Protein AF-A0A3C1H3F1-F1 (afdb_monomer_lite)

Structure (mmCIF, N/CA/C/O backbone):
data_AF-A0A3C1H3F1-F1
#
_entry.id   AF-A0A3C1H3F1-F1
#
loop_
_atom_site.group_PDB
_atom_site.id
_atom_site.type_symbol
_atom_site.label_atom_id
_atom_site.label_alt_id
_atom_site.label_comp_id
_atom_site.label_asym_id
_atom_site.label_entity_id
_atom_site.label_seq_id
_atom_site.pdbx_PDB_ins_code
_atom_site.Cartn_x
_atom_site.Cartn_y
_atom_site.Cartn_z
_atom_site.occupancy
_atom_site.B_iso_or_equiv
_atom_site.auth_seq_id
_atom_site.auth_comp_id
_atom_site.auth_asym_id
_atom_site.auth_atom_id
_atom_site.pdbx_PDB_model_num
ATOM 1 N N . MET A 1 1 ? -13.226 -27.082 -1.163 1.00 53.06 1 MET A N 1
ATOM 2 C CA . MET A 1 1 ? -12.358 -26.572 -2.243 1.00 53.06 1 MET A CA 1
ATOM 3 C C . MET A 1 1 ? -11.072 -27.331 -2.110 1.00 53.06 1 MET A C 1
ATOM 5 O O . MET A 1 1 ? -10.528 -27.361 -1.008 1.00 53.06 1 MET A O 1
ATOM 9 N N . THR A 1 2 ? -10.672 -28.019 -3.167 1.00 58.81 2 THR A N 1
ATOM 10 C CA . THR A 1 2 ? -9.427 -28.792 -3.154 1.00 58.81 2 THR A CA 1
ATOM 11 C C . THR A 1 2 ? -8.225 -27.839 -3.144 1.00 58.81 2 THR A C 1
ATOM 13 O O . THR A 1 2 ? -8.323 -26.706 -3.611 1.00 58.81 2 THR A O 1
ATOM 16 N N . LEU A 1 3 ? -7.087 -28.269 -2.586 1.00 57.34 3 LEU A N 1
ATOM 17 C CA . LEU A 1 3 ? -5.851 -27.466 -2.538 1.00 57.34 3 LEU A CA 1
ATOM 18 C C . LEU A 1 3 ? -5.422 -26.968 -3.932 1.00 57.34 3 LEU A C 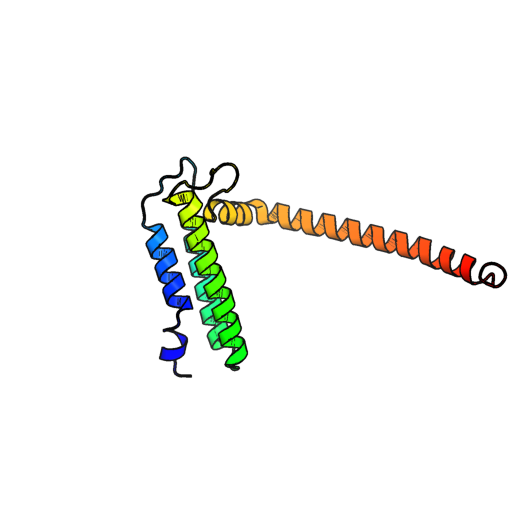1
ATOM 20 O O . LEU A 1 3 ? -4.941 -25.848 -4.061 1.00 57.34 3 LEU A O 1
ATOM 24 N N . LYS A 1 4 ? -5.686 -27.758 -4.982 1.00 55.06 4 LYS A N 1
ATOM 25 C CA . LYS A 1 4 ? -5.433 -27.386 -6.382 1.00 55.06 4 LYS A CA 1
ATOM 26 C C . LYS A 1 4 ? -6.309 -26.225 -6.866 1.00 55.06 4 LYS A C 1
ATOM 28 O O . LYS A 1 4 ? -5.785 -25.308 -7.478 1.00 55.06 4 LYS A O 1
ATOM 33 N N . GLU A 1 5 ? -7.602 -26.206 -6.540 1.00 58.41 5 GLU A N 1
ATOM 34 C CA . GLU A 1 5 ? -8.521 -25.101 -6.895 1.00 58.41 5 GLU A CA 1
ATOM 35 C C . GLU A 1 5 ? -8.266 -23.813 -6.101 1.00 58.41 5 GLU A C 1
ATOM 37 O O . GLU A 1 5 ? -8.794 -22.751 -6.443 1.00 58.41 5 GLU A O 1
ATOM 42 N N . ARG A 1 6 ? -7.515 -23.913 -4.999 1.00 56.53 6 ARG A N 1
ATOM 43 C CA . ARG A 1 6 ? -7.057 -22.757 -4.223 1.00 56.53 6 ARG A CA 1
ATOM 44 C C . ARG A 1 6 ? -5.791 -22.145 -4.820 1.00 56.53 6 ARG A C 1
ATOM 46 O O . ARG A 1 6 ? -5.722 -20.930 -4.875 1.00 56.53 6 ARG A O 1
ATOM 53 N N . LEU A 1 7 ? -4.852 -22.970 -5.296 1.00 56.00 7 LEU A N 1
ATOM 54 C CA . LEU A 1 7 ? -3.564 -22.522 -5.846 1.00 56.00 7 LEU A CA 1
ATOM 55 C C . LEU A 1 7 ? -3.602 -22.163 -7.342 1.00 56.00 7 LEU A C 1
ATOM 57 O O . LEU A 1 7 ? -2.844 -21.314 -7.792 1.00 56.00 7 LEU A O 1
ATOM 61 N N . LEU A 1 8 ? -4.454 -22.812 -8.140 1.00 59.06 8 LEU A N 1
ATOM 62 C CA . LEU A 1 8 ? -4.539 -22.598 -9.592 1.00 59.06 8 LEU A CA 1
ATOM 63 C C . LEU A 1 8 ? -5.660 -21.613 -9.934 1.00 59.06 8 LEU A C 1
ATOM 65 O O . LEU A 1 8 ? -6.599 -21.936 -10.661 1.00 59.06 8 LEU A O 1
ATOM 69 N N . ARG A 1 9 ? -5.585 -20.409 -9.364 1.00 69.44 9 ARG A N 1
ATOM 70 C CA . ARG A 1 9 ? -6.523 -19.314 -9.645 1.00 69.44 9 ARG A CA 1
ATOM 71 C C . ARG A 1 9 ? -5.856 -18.205 -10.442 1.00 69.44 9 ARG A C 1
ATOM 73 O O . ARG A 1 9 ? -4.644 -18.018 -10.376 1.00 69.44 9 ARG A O 1
ATOM 80 N N . VAL A 1 10 ? -6.683 -17.458 -11.175 1.00 75.56 10 VAL A N 1
ATOM 81 C CA . VAL A 1 10 ? -6.271 -16.362 -12.068 1.00 75.56 10 VAL A CA 1
ATOM 82 C C . VAL A 1 10 ? -5.347 -15.367 -11.357 1.00 75.56 10 VAL A C 1
ATOM 84 O O . VAL A 1 10 ? -4.374 -14.921 -11.949 1.00 75.56 10 VAL A O 1
ATOM 87 N N . THR A 1 11 ? -5.566 -15.098 -10.069 1.00 77.69 11 THR A N 1
ATOM 88 C CA . THR A 1 11 ? -4.715 -14.231 -9.237 1.00 77.69 11 THR A CA 1
ATOM 89 C C . THR A 1 11 ? -3.246 -14.663 -9.204 1.00 77.69 11 THR A C 1
ATOM 91 O O . THR A 1 11 ? -2.363 -13.834 -9.402 1.00 77.69 11 THR A O 1
ATOM 94 N N . HIS A 1 12 ? -2.969 -15.958 -9.038 1.00 81.31 12 HIS A N 1
ATOM 95 C CA . HIS A 1 12 ? -1.600 -16.483 -9.000 1.00 81.31 12 HIS A CA 1
ATOM 96 C C . HIS A 1 12 ? -0.949 -16.461 -10.391 1.00 81.31 12 HIS A C 1
ATOM 98 O O . HIS A 1 12 ? 0.252 -16.237 -10.524 1.00 81.31 12 HIS A O 1
ATOM 104 N N . LEU A 1 13 ? -1.746 -16.620 -11.456 1.00 81.38 13 LEU A N 1
ATOM 105 C CA . LEU A 1 13 ? -1.267 -16.422 -12.828 1.00 81.38 13 LEU A CA 1
ATOM 106 C C . LEU A 1 13 ? -0.892 -14.957 -13.079 1.00 81.38 13 LEU A C 1
ATOM 108 O O . LEU A 1 13 ? 0.137 -14.690 -13.692 1.00 81.38 13 LEU A O 1
ATOM 112 N N . LEU A 1 14 ? -1.683 -14.009 -12.570 1.00 80.56 14 LEU A N 1
ATOM 113 C CA . LEU A 1 14 ? -1.397 -12.575 -12.662 1.00 80.56 14 LEU A CA 1
ATOM 114 C C . LEU A 1 14 ? -0.125 -12.190 -11.897 1.00 80.56 14 LEU A C 1
ATOM 116 O O . LEU A 1 14 ? 0.649 -11.374 -12.394 1.00 80.56 14 LEU A O 1
ATOM 120 N N . PHE A 1 15 ? 0.136 -12.815 -10.747 1.00 83.94 15 PHE A N 1
ATOM 121 C CA . PHE A 1 15 ? 1.411 -12.679 -10.040 1.00 83.94 15 PHE A CA 1
ATOM 122 C C . PHE A 1 15 ? 2.594 -13.131 -10.909 1.00 83.94 15 PHE A C 1
ATOM 124 O O . PHE A 1 15 ? 3.566 -12.392 -11.073 1.00 83.94 15 PHE A O 1
ATOM 131 N N . VAL A 1 16 ? 2.496 -14.312 -11.530 1.00 83.75 16 VAL A N 1
ATOM 132 C CA . VAL A 1 16 ? 3.542 -14.820 -12.432 1.00 83.75 16 VAL A CA 1
ATOM 133 C C . VAL A 1 16 ? 3.729 -13.894 -13.637 1.00 83.75 16 VAL A C 1
ATOM 135 O O . VAL A 1 16 ? 4.864 -13.586 -13.992 1.00 83.75 16 VAL A O 1
ATOM 138 N N . ILE A 1 17 ? 2.643 -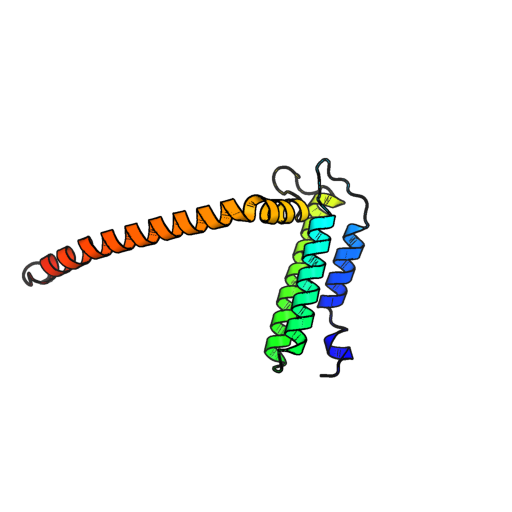13.397 -14.236 1.00 83.81 17 ILE A N 1
ATOM 139 C CA . ILE A 1 17 ? 2.700 -12.430 -15.344 1.00 83.81 17 ILE A CA 1
ATOM 140 C C . ILE A 1 17 ? 3.431 -11.156 -14.913 1.00 83.81 17 ILE A C 1
ATOM 142 O O . ILE A 1 17 ? 4.297 -10.680 -15.646 1.00 83.81 17 ILE A O 1
ATOM 146 N N . LEU A 1 18 ? 3.140 -10.630 -13.722 1.00 82.56 18 LEU A N 1
ATOM 147 C CA . LEU A 1 18 ? 3.826 -9.456 -13.188 1.00 82.56 18 LEU A CA 1
ATOM 148 C C . LEU A 1 18 ? 5.333 -9.706 -13.046 1.00 82.56 18 LEU A C 1
ATOM 150 O O . LEU A 1 18 ? 6.124 -8.850 -13.443 1.00 82.56 18 LEU A O 1
ATOM 154 N N . LEU A 1 19 ? 5.742 -10.874 -12.537 1.00 84.56 19 LEU A N 1
ATOM 155 C CA . LEU A 1 19 ? 7.160 -11.241 -12.442 1.00 84.56 19 LEU A CA 1
ATOM 156 C C . LEU A 1 19 ? 7.821 -11.364 -13.819 1.00 84.56 19 LEU A C 1
ATOM 158 O O . LEU A 1 19 ? 8.927 -10.862 -14.010 1.00 84.56 19 LEU A O 1
ATOM 162 N N . LEU A 1 20 ? 7.140 -11.979 -14.789 1.00 83.56 20 LEU A N 1
ATOM 163 C CA . LEU A 1 20 ? 7.641 -12.096 -16.161 1.00 83.56 20 LEU A CA 1
ATOM 164 C C . LEU A 1 20 ? 7.816 -10.724 -16.818 1.00 83.56 20 LEU A C 1
ATOM 166 O O . LEU A 1 20 ? 8.810 -10.494 -17.502 1.00 83.56 20 LEU A O 1
ATOM 170 N N . VAL A 1 21 ? 6.900 -9.788 -16.567 1.00 80.81 21 VAL A N 1
ATOM 171 C CA . VAL A 1 21 ? 7.020 -8.407 -17.048 1.00 80.81 21 VAL A CA 1
ATOM 172 C C . VAL A 1 21 ? 8.258 -7.721 -16.474 1.00 80.81 21 VAL A C 1
ATOM 174 O O . VAL A 1 21 ? 8.893 -6.946 -17.188 1.00 80.81 21 VAL A O 1
ATOM 177 N N . GLN A 1 22 ? 8.668 -8.028 -15.239 1.00 78.81 22 GLN A N 1
ATOM 178 C CA . GLN A 1 22 ? 9.891 -7.452 -14.672 1.00 78.81 22 GLN A CA 1
ATOM 179 C C . GLN A 1 22 ? 11.173 -7.909 -15.383 1.00 78.81 22 GLN A C 1
ATOM 181 O O . GLN A 1 22 ? 12.153 -7.169 -15.344 1.00 78.81 22 GLN A O 1
ATOM 186 N N . LEU A 1 23 ? 11.159 -9.050 -16.085 1.00 77.44 23 LEU A N 1
ATOM 187 C CA . LEU A 1 23 ? 12.302 -9.537 -16.873 1.00 77.44 23 LEU A CA 1
ATOM 188 C C . LEU A 1 23 ? 12.520 -8.759 -18.180 1.00 77.44 23 LEU A C 1
ATOM 190 O O . LEU A 1 23 ? 13.582 -8.878 -18.791 1.00 77.44 23 LEU A O 1
ATOM 194 N N . LEU A 1 24 ? 11.532 -7.979 -18.631 1.00 77.31 24 LEU A N 1
ATOM 195 C CA . LEU A 1 24 ? 11.690 -7.123 -19.805 1.00 77.31 24 LEU A CA 1
ATOM 196 C C . LEU A 1 24 ? 12.735 -6.031 -19.524 1.00 77.31 24 LEU A C 1
ATOM 198 O O . LEU A 1 24 ? 12.733 -5.478 -18.423 1.00 77.31 24 LEU A O 1
ATOM 202 N N . PRO A 1 25 ? 13.589 -5.671 -20.497 1.00 71.56 25 PRO A N 1
ATOM 203 C CA . PRO A 1 25 ? 14.570 -4.612 -20.306 1.00 71.56 25 PRO A CA 1
ATOM 204 C C . PRO A 1 25 ? 13.870 -3.280 -20.023 1.00 71.56 25 PRO A C 1
ATOM 206 O O . PRO A 1 25 ? 12.903 -2.915 -20.697 1.00 71.56 25 PRO A O 1
ATOM 209 N N . ASP A 1 26 ? 14.364 -2.564 -19.016 1.00 75.69 26 ASP A N 1
ATOM 210 C CA . ASP A 1 26 ? 13.861 -1.243 -18.658 1.00 75.69 26 ASP A CA 1
ATOM 211 C C . ASP A 1 26 ? 14.273 -0.224 -19.723 1.00 75.69 26 ASP A C 1
ATOM 213 O O . ASP A 1 26 ? 15.429 -0.175 -20.148 1.00 75.69 26 ASP A O 1
ATOM 217 N N . ARG A 1 27 ? 13.312 0.589 -20.171 1.00 68.69 27 ARG A N 1
ATOM 218 C CA . ARG A 1 27 ? 13.564 1.713 -21.092 1.00 68.69 27 ARG A CA 1
ATOM 219 C C . ARG A 1 27 ? 13.487 3.073 -20.399 1.00 68.69 27 ARG A C 1
ATOM 221 O O . ARG A 1 27 ? 13.685 4.096 -21.050 1.00 68.69 27 ARG A O 1
ATOM 228 N N . SER A 1 28 ? 13.186 3.076 -19.103 1.00 66.69 28 SER A N 1
ATOM 229 C CA . SER A 1 28 ? 13.161 4.271 -18.264 1.00 66.69 28 SER A CA 1
ATOM 230 C C . SER A 1 28 ? 14.571 4.820 -18.042 1.00 66.69 28 SER A C 1
ATOM 232 O O . SER A 1 28 ? 15.533 4.073 -17.881 1.00 66.69 28 SER A O 1
ATOM 234 N N . ALA A 1 29 ? 14.682 6.148 -18.014 1.00 61.22 29 ALA A N 1
ATOM 235 C CA . ALA A 1 29 ? 15.941 6.856 -17.782 1.00 61.22 29 ALA A CA 1
ATOM 236 C C . ALA A 1 29 ? 16.296 7.000 -16.286 1.00 61.22 29 ALA A C 1
ATOM 238 O O . ALA A 1 29 ? 17.336 7.575 -15.963 1.00 61.22 29 ALA A O 1
ATOM 239 N N . LYS A 1 30 ? 15.431 6.547 -15.367 1.00 68.94 30 LYS A N 1
ATOM 240 C CA . LYS A 1 30 ? 15.602 6.690 -13.912 1.00 68.94 30 LYS A CA 1
ATOM 241 C C . LYS A 1 30 ? 15.541 5.342 -13.203 1.00 68.94 30 LYS A C 1
ATOM 243 O O . LYS A 1 30 ? 15.018 4.374 -13.740 1.00 68.94 30 LYS A O 1
ATOM 248 N N . ASP A 1 31 ? 16.018 5.314 -11.960 1.00 73.62 31 ASP A N 1
ATOM 249 C CA . ASP A 1 31 ? 15.979 4.117 -11.122 1.00 73.62 31 ASP A CA 1
ATOM 250 C C . ASP A 1 31 ? 14.538 3.618 -10.927 1.00 73.62 31 ASP A C 1
ATOM 252 O O . ASP A 1 31 ? 13.698 4.266 -10.293 1.00 73.62 31 ASP A O 1
ATOM 256 N N . VAL A 1 32 ? 14.257 2.447 -11.501 1.00 70.00 32 VAL A N 1
ATOM 257 C CA . VAL A 1 32 ? 12.942 1.785 -11.482 1.00 70.00 32 VAL A CA 1
ATOM 258 C C . VAL A 1 32 ? 12.714 1.018 -10.170 1.00 70.00 32 VAL A C 1
ATOM 260 O O . VAL A 1 32 ? 11.571 0.791 -9.770 1.00 70.00 32 VAL A O 1
ATOM 263 N N . TYR A 1 33 ? 13.797 0.654 -9.470 1.00 78.62 33 TYR A N 1
ATOM 264 C CA . TYR A 1 33 ? 13.790 -0.158 -8.246 1.00 78.62 33 TYR A CA 1
ATOM 265 C C . TYR A 1 33 ? 12.967 -1.449 -8.389 1.00 78.62 33 TYR A C 1
ATOM 267 O O . TYR A 1 33 ? 12.123 -1.781 -7.554 1.00 78.62 33 TYR A O 1
ATOM 275 N N . THR A 1 34 ? 13.246 -2.217 -9.442 1.00 78.44 34 THR A N 1
ATOM 276 C CA . THR A 1 34 ? 12.569 -3.484 -9.768 1.00 78.44 34 THR A CA 1
ATOM 277 C C . THR A 1 34 ? 12.567 -4.482 -8.602 1.00 78.44 34 THR A C 1
ATOM 279 O O . THR A 1 34 ? 11.574 -5.170 -8.368 1.00 78.44 34 THR A O 1
ATOM 282 N N . GLY A 1 35 ? 13.629 -4.501 -7.787 1.00 79.06 35 GLY A N 1
ATOM 283 C CA . GLY A 1 35 ? 13.701 -5.334 -6.582 1.00 79.06 35 GLY A CA 1
ATOM 284 C C . GLY A 1 35 ? 12.636 -5.002 -5.528 1.00 79.06 35 GLY A C 1
ATOM 285 O O . GLY A 1 35 ? 12.102 -5.915 -4.902 1.00 79.06 35 GLY A O 1
ATOM 286 N N . ALA A 1 36 ? 12.264 -3.727 -5.371 1.00 83.19 36 ALA A N 1
ATOM 287 C CA . ALA A 1 36 ? 11.211 -3.319 -4.440 1.00 83.19 36 ALA A CA 1
ATOM 288 C C . ALA A 1 36 ? 9.823 -3.792 -4.906 1.00 83.19 36 ALA A C 1
ATOM 290 O O . ALA A 1 36 ? 9.021 -4.232 -4.082 1.00 83.19 36 ALA A O 1
ATOM 291 N N . LEU A 1 37 ? 9.559 -3.783 -6.223 1.00 84.19 37 LEU A N 1
ATOM 292 C CA . LEU A 1 37 ? 8.326 -4.351 -6.793 1.00 84.19 37 LEU A CA 1
ATOM 293 C C . LEU A 1 37 ? 8.228 -5.844 -6.560 1.00 84.19 37 LEU A C 1
ATOM 295 O O . LEU A 1 37 ? 7.177 -6.329 -6.151 1.00 84.19 37 LEU A O 1
ATOM 299 N N . ILE A 1 38 ? 9.318 -6.564 -6.822 1.00 85.00 38 ILE A N 1
ATOM 300 C CA . ILE A 1 38 ? 9.355 -8.014 -6.649 1.00 85.00 38 ILE A CA 1
ATOM 301 C C . ILE A 1 38 ? 9.166 -8.357 -5.170 1.00 85.00 38 ILE A C 1
ATOM 303 O O . ILE A 1 38 ? 8.322 -9.189 -4.852 1.00 85.00 38 ILE A O 1
ATOM 307 N N . ALA A 1 39 ? 9.877 -7.683 -4.261 1.00 85.81 39 ALA A N 1
ATOM 308 C CA . ALA A 1 39 ? 9.734 -7.902 -2.822 1.00 85.81 39 ALA A CA 1
ATOM 309 C C . ALA A 1 39 ? 8.297 -7.647 -2.340 1.00 85.81 39 ALA A C 1
ATOM 311 O O . ALA A 1 39 ? 7.747 -8.450 -1.586 1.00 85.81 39 ALA A O 1
ATOM 312 N N . PHE A 1 40 ? 7.664 -6.571 -2.814 1.00 86.69 40 PHE A N 1
ATOM 313 C CA . PHE A 1 40 ? 6.270 -6.276 -2.497 1.00 86.69 40 PHE A CA 1
ATOM 314 C C . PHE A 1 40 ? 5.308 -7.320 -3.070 1.00 86.69 40 PHE A C 1
ATOM 316 O O . PHE A 1 40 ? 4.441 -7.803 -2.347 1.00 86.69 40 PHE A O 1
ATOM 323 N N . ALA A 1 41 ? 5.468 -7.702 -4.339 1.00 86.06 41 ALA A N 1
ATOM 324 C CA . ALA A 1 41 ? 4.611 -8.690 -4.985 1.00 86.06 41 ALA A CA 1
ATOM 325 C C . ALA A 1 41 ? 4.723 -10.062 -4.300 1.00 86.06 41 ALA A C 1
ATOM 327 O O . ALA A 1 41 ? 3.704 -10.687 -4.019 1.00 86.06 41 ALA A O 1
ATOM 328 N N . VAL A 1 42 ? 5.944 -10.498 -3.970 1.00 87.94 42 VAL A N 1
ATOM 329 C CA . VAL A 1 42 ? 6.205 -11.742 -3.226 1.00 87.94 42 VAL A CA 1
ATOM 330 C C . VAL A 1 42 ? 5.620 -11.667 -1.815 1.00 87.94 42 VAL A C 1
ATOM 332 O O . VAL A 1 42 ? 5.003 -12.626 -1.357 1.00 87.94 42 VAL A O 1
ATOM 335 N N . GLY A 1 43 ? 5.775 -10.533 -1.127 1.00 87.50 43 GLY A N 1
ATOM 336 C CA . GLY A 1 43 ? 5.192 -10.322 0.198 1.00 87.50 43 GLY A CA 1
ATOM 337 C C . GLY A 1 43 ? 3.664 -10.372 0.175 1.00 87.50 43 GLY A C 1
ATOM 338 O O . GLY A 1 43 ? 3.058 -11.050 1.006 1.00 87.50 43 GLY A O 1
ATOM 339 N N . LEU A 1 44 ? 3.041 -9.711 -0.804 1.00 87.81 44 LEU A N 1
ATOM 340 C CA . LEU A 1 44 ? 1.592 -9.722 -0.993 1.00 87.81 44 LEU A CA 1
ATOM 341 C C . LEU A 1 44 ? 1.092 -11.142 -1.273 1.00 87.81 44 LEU A C 1
ATOM 343 O O . LEU A 1 44 ? 0.170 -11.603 -0.604 1.00 87.81 4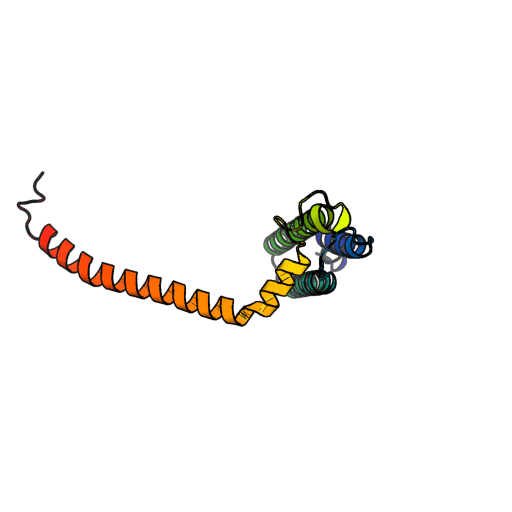4 LEU A O 1
ATOM 347 N N . GLU A 1 45 ? 1.748 -11.860 -2.184 1.00 86.38 45 GLU A N 1
ATOM 348 C CA . GLU A 1 45 ? 1.439 -13.254 -2.504 1.00 86.38 45 GLU A CA 1
ATOM 349 C C . GLU A 1 45 ? 1.547 -14.157 -1.261 1.00 86.38 45 GLU A C 1
ATOM 351 O O . GLU A 1 45 ? 0.608 -14.886 -0.936 1.00 86.38 45 GLU A O 1
ATOM 356 N N . ALA A 1 46 ? 2.634 -14.052 -0.491 1.00 87.19 46 ALA A N 1
ATOM 357 C CA . ALA A 1 46 ? 2.818 -14.825 0.737 1.00 87.19 46 ALA A CA 1
ATOM 358 C C . ALA A 1 46 ? 1.708 -14.558 1.769 1.00 87.19 46 ALA A C 1
ATOM 360 O O . ALA A 1 46 ? 1.172 -15.498 2.366 1.00 87.19 46 ALA A O 1
ATOM 361 N N . VAL A 1 47 ? 1.313 -13.291 1.944 1.00 87.25 47 VAL A N 1
ATOM 362 C CA . VAL A 1 47 ? 0.199 -12.906 2.824 1.00 87.25 47 VAL A CA 1
ATOM 363 C C . VAL A 1 47 ? -1.124 -13.470 2.309 1.00 87.25 47 VAL A C 1
ATOM 365 O O . VAL A 1 47 ? -1.900 -14.003 3.104 1.00 87.25 47 VAL A O 1
ATOM 368 N N . THR A 1 48 ? -1.390 -13.417 1.000 1.00 86.12 48 THR A N 1
ATOM 369 C CA . THR A 1 48 ? -2.624 -13.996 0.446 1.00 86.12 48 THR A CA 1
ATOM 370 C C . THR A 1 48 ? -2.710 -15.499 0.638 1.00 86.12 48 THR A C 1
ATOM 372 O O . THR A 1 48 ? -3.770 -15.999 1.014 1.00 86.12 48 THR A O 1
ATOM 375 N N . LEU A 1 49 ? -1.601 -16.218 0.453 1.00 84.81 49 LEU A N 1
ATOM 376 C CA . LEU A 1 49 ? -1.540 -17.654 0.689 1.00 84.81 49 LEU A CA 1
ATOM 377 C C . LEU A 1 49 ? -1.789 -17.956 2.169 1.00 84.81 49 LEU A C 1
ATOM 379 O O . LEU A 1 49 ? -2.661 -18.767 2.480 1.00 84.81 49 LEU A O 1
ATOM 383 N N . ALA A 1 50 ? -1.115 -17.252 3.083 1.00 86.44 50 ALA A N 1
ATOM 384 C CA . ALA A 1 50 ? -1.322 -17.406 4.524 1.00 86.44 50 ALA A CA 1
ATOM 385 C C . ALA A 1 50 ? -2.784 -17.145 4.934 1.00 86.44 50 ALA A C 1
ATOM 387 O O . ALA A 1 50 ? -3.404 -17.967 5.616 1.00 86.44 50 ALA A O 1
ATOM 388 N N . LEU A 1 51 ? -3.379 -16.045 4.464 1.00 85.00 51 LEU A N 1
ATOM 389 C CA . LEU A 1 51 ? -4.784 -15.718 4.721 1.00 85.00 51 LEU A CA 1
ATOM 390 C C . LEU A 1 51 ? -5.738 -16.728 4.069 1.00 85.00 51 LEU A C 1
ATOM 392 O O . LEU A 1 51 ? -6.761 -17.071 4.664 1.00 85.00 51 LEU A O 1
ATOM 396 N N . SER A 1 52 ? -5.392 -17.286 2.906 1.00 80.88 52 SER A N 1
ATOM 397 C CA . SER A 1 52 ? -6.177 -18.341 2.260 1.00 80.88 52 SER A CA 1
ATOM 398 C C . SER A 1 52 ? -6.247 -19.629 3.089 1.00 80.88 52 SER A C 1
ATOM 400 O O . SER A 1 52 ? -7.205 -20.397 2.926 1.00 80.88 52 SER A O 1
ATOM 402 N N . PHE A 1 53 ? -5.268 -19.894 3.959 1.00 79.12 53 PHE A N 1
ATOM 403 C CA . PHE A 1 53 ? -5.327 -21.014 4.904 1.00 79.12 53 PHE A CA 1
ATOM 404 C C . PHE A 1 53 ? -6.223 -20.714 6.112 1.00 79.12 53 PHE A C 1
ATOM 406 O O . PHE A 1 53 ? -6.898 -21.619 6.606 1.00 79.12 53 PHE A O 1
ATOM 413 N N . LEU A 1 54 ? -6.285 -19.454 6.551 1.00 82.38 54 LEU A N 1
ATOM 414 C CA . LEU A 1 54 ? -7.098 -19.024 7.694 1.00 82.38 54 LEU A CA 1
ATOM 415 C C . LEU A 1 54 ? -8.583 -18.853 7.333 1.00 82.38 54 LEU A C 1
ATOM 417 O O . LEU A 1 54 ? -9.469 -19.135 8.146 1.00 82.38 54 LEU A O 1
ATOM 421 N N . ILE A 1 55 ? -8.881 -18.434 6.101 1.00 81.00 55 ILE A N 1
ATOM 422 C CA . ILE A 1 55 ? -10.249 -18.182 5.647 1.00 81.00 55 ILE A CA 1
ATOM 423 C C . ILE A 1 55 ? -10.944 -19.501 5.273 1.00 81.00 55 ILE A C 1
ATOM 425 O O . ILE A 1 55 ? -10.651 -20.158 4.270 1.00 81.00 55 ILE A O 1
ATOM 429 N N . LYS A 1 56 ? -11.944 -19.876 6.078 1.00 76.00 56 LYS A N 1
ATOM 430 C CA . LYS A 1 56 ? -12.792 -21.057 5.831 1.00 76.00 56 LYS A CA 1
ATOM 431 C C . LYS A 1 56 ? -13.986 -20.760 4.911 1.00 76.00 56 LYS A C 1
ATOM 433 O O . LYS A 1 56 ? -14.490 -21.670 4.253 1.00 76.00 56 LYS A O 1
ATOM 438 N N . LYS A 1 57 ? -14.429 -19.497 4.837 1.00 82.62 57 LYS A N 1
ATOM 439 C CA . LYS A 1 57 ? -15.569 -19.057 4.011 1.00 82.62 57 LYS A CA 1
ATOM 440 C C . LYS A 1 57 ? -15.143 -18.829 2.556 1.00 82.62 57 LYS A C 1
ATOM 442 O O . LYS A 1 57 ? -14.254 -18.029 2.287 1.00 82.62 57 LYS A O 1
ATOM 447 N N . LYS A 1 58 ? -15.814 -19.493 1.610 1.00 76.88 58 LYS A N 1
ATOM 448 C CA . LYS A 1 58 ? -15.488 -19.417 0.171 1.00 76.88 58 LYS A CA 1
ATOM 449 C C . LYS A 1 58 ? -15.666 -18.015 -0.428 1.00 76.88 58 LYS A C 1
ATOM 451 O O . LYS A 1 58 ? -14.868 -17.615 -1.268 1.00 76.88 58 LYS A O 1
ATOM 456 N N . GLU A 1 59 ? -16.693 -17.289 0.004 1.00 82.38 59 GLU A N 1
ATOM 457 C CA . GLU A 1 59 ? -17.001 -15.937 -0.478 1.00 82.38 59 GLU A CA 1
ATOM 458 C C . GLU A 1 59 ? -15.898 -14.943 -0.094 1.00 82.38 59 GLU A C 1
ATOM 460 O O . GLU A 1 59 ? -15.306 -14.309 -0.959 1.00 82.38 59 GLU A O 1
ATOM 465 N N . SER A 1 60 ? -15.519 -14.915 1.188 1.00 82.56 60 SER A N 1
ATOM 466 C C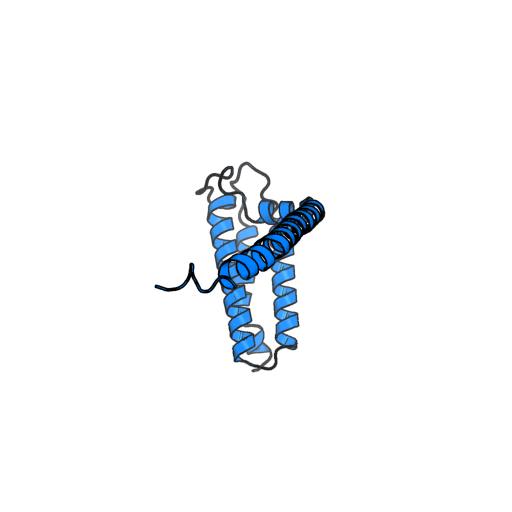A . SER A 1 60 ? -14.422 -14.077 1.690 1.00 82.56 60 SER A CA 1
ATOM 467 C C . SER A 1 60 ? -13.079 -14.396 1.027 1.00 82.56 60 SER A C 1
ATOM 469 O O . SER A 1 60 ? -12.308 -13.481 0.752 1.00 82.56 60 SER A O 1
ATOM 471 N N . LEU A 1 61 ? -12.813 -15.673 0.730 1.00 81.94 61 LEU A N 1
ATOM 472 C CA . LEU A 1 61 ? -11.610 -16.069 -0.000 1.00 81.94 61 LEU A CA 1
ATOM 473 C C . LEU A 1 61 ? -11.620 -15.540 -1.439 1.00 81.94 61 LEU A C 1
ATOM 475 O O . LEU A 1 61 ? -10.593 -15.090 -1.934 1.00 81.94 61 LEU A O 1
ATOM 479 N N . THR A 1 62 ? -12.771 -15.603 -2.108 1.00 83.00 62 THR A N 1
ATOM 480 C CA . THR A 1 62 ? -12.901 -15.138 -3.495 1.00 83.00 62 THR A CA 1
ATOM 481 C C . THR A 1 62 ? -12.717 -13.625 -3.568 1.00 83.00 62 THR A C 1
ATOM 483 O O . THR A 1 62 ? -11.897 -13.170 -4.351 1.00 83.00 62 THR A O 1
ATOM 486 N N . LEU A 1 63 ? -13.340 -12.869 -2.658 1.00 85.50 63 LEU A N 1
ATOM 487 C CA . LEU A 1 63 ? -13.159 -11.417 -2.568 1.00 85.50 63 LEU A CA 1
ATOM 488 C C . LEU A 1 63 ? -11.697 -11.008 -2.344 1.00 85.50 63 LEU A C 1
ATOM 490 O O . LEU A 1 63 ? -11.207 -10.102 -3.012 1.00 85.50 63 LEU A O 1
ATOM 494 N N . LEU A 1 64 ? -10.983 -11.679 -1.431 1.00 85.06 64 LEU A N 1
ATOM 495 C CA . LEU A 1 64 ? -9.562 -11.403 -1.191 1.00 85.06 64 LEU A CA 1
ATOM 496 C C . LEU A 1 64 ? -8.741 -11.606 -2.470 1.00 85.06 64 LEU A C 1
ATOM 498 O O . LEU A 1 64 ? -7.932 -10.752 -2.831 1.00 85.06 64 LEU A O 1
ATOM 502 N N . LEU A 1 65 ? -8.964 -12.726 -3.159 1.00 84.00 65 LEU A N 1
ATOM 503 C CA . LEU A 1 65 ? -8.241 -13.071 -4.380 1.00 84.00 65 LEU A CA 1
ATOM 504 C C . LEU A 1 65 ? -8.578 -12.139 -5.549 1.00 84.00 65 LEU A C 1
ATOM 506 O O . LEU A 1 65 ? -7.677 -11.826 -6.326 1.00 84.00 65 LEU A O 1
ATOM 510 N N . ASP A 1 66 ? -9.823 -11.675 -5.657 1.00 86.00 66 ASP A N 1
ATOM 511 C CA . ASP A 1 66 ? -10.247 -10.720 -6.686 1.00 86.00 66 ASP A CA 1
ATOM 512 C C . ASP A 1 66 ? -9.594 -9.351 -6.462 1.00 86.00 66 ASP A C 1
ATOM 514 O O . ASP A 1 66 ? -9.044 -8.765 -7.396 1.00 86.00 66 ASP A O 1
ATOM 518 N N . ILE A 1 67 ? -9.567 -8.873 -5.211 1.00 88.12 67 ILE A N 1
ATOM 519 C CA . ILE A 1 67 ? -8.888 -7.622 -4.840 1.00 88.12 67 ILE A CA 1
ATOM 520 C C . ILE A 1 67 ? -7.395 -7.712 -5.163 1.00 88.12 67 ILE A C 1
ATOM 522 O O . ILE A 1 67 ? -6.827 -6.802 -5.767 1.00 88.12 67 ILE A O 1
ATOM 526 N N . VAL A 1 68 ? -6.747 -8.815 -4.791 1.00 88.31 68 VAL A N 1
ATOM 527 C CA . VAL A 1 68 ? -5.308 -8.986 -5.027 1.00 88.31 68 VAL A CA 1
ATOM 528 C C . VAL A 1 68 ? -5.008 -9.165 -6.515 1.00 88.31 68 VAL A C 1
ATOM 530 O O . VAL A 1 68 ? -4.047 -8.586 -7.019 1.00 88.31 68 VAL A O 1
ATOM 533 N N . GLY A 1 69 ? -5.865 -9.878 -7.247 1.00 85.94 69 GLY A N 1
ATOM 534 C CA . GLY A 1 69 ? -5.767 -9.994 -8.701 1.00 85.94 69 GLY A CA 1
ATOM 535 C C . GLY A 1 69 ? -5.856 -8.630 -9.378 1.00 85.94 69 GLY A C 1
ATOM 536 O O . GLY A 1 69 ? -5.026 -8.310 -10.229 1.00 85.94 69 GLY A O 1
ATOM 537 N N . PHE A 1 70 ? -6.793 -7.787 -8.944 1.00 89.06 70 PHE A N 1
ATOM 538 C CA . PHE A 1 70 ? -6.909 -6.415 -9.428 1.00 89.06 70 PHE A CA 1
ATOM 539 C C . PHE A 1 70 ? -5.643 -5.592 -9.151 1.00 89.06 70 PHE A C 1
ATOM 541 O O . PHE A 1 70 ? -5.155 -4.902 -10.049 1.00 89.06 70 PHE A O 1
ATOM 548 N N . ILE A 1 71 ? -5.062 -5.707 -7.951 1.00 89.25 71 ILE A N 1
ATOM 549 C CA . ILE A 1 71 ? -3.794 -5.043 -7.609 1.00 89.25 71 ILE A CA 1
ATOM 550 C C . ILE A 1 71 ? -2.674 -5.491 -8.558 1.00 89.25 71 ILE A C 1
ATOM 552 O O . ILE A 1 71 ? -1.944 -4.644 -9.073 1.00 89.25 71 ILE A O 1
ATOM 556 N N . PHE A 1 72 ? -2.546 -6.789 -8.845 1.00 87.88 72 PHE A N 1
ATOM 557 C CA . PHE A 1 72 ? -1.526 -7.282 -9.777 1.00 87.88 72 PHE A CA 1
ATOM 558 C C . PHE A 1 72 ? -1.733 -6.781 -11.207 1.00 87.88 72 PHE A C 1
ATOM 560 O O . PHE A 1 72 ? -0.757 -6.390 -11.851 1.00 87.88 72 PHE A O 1
ATOM 567 N N . VAL A 1 73 ? -2.973 -6.726 -11.700 1.00 88.56 73 VAL A N 1
ATOM 568 C CA . VAL A 1 73 ? -3.275 -6.130 -13.014 1.00 88.56 73 VAL A CA 1
ATOM 569 C C . VAL A 1 73 ? -2.859 -4.663 -13.038 1.00 88.56 73 VAL A C 1
ATOM 571 O O . VAL A 1 73 ? -2.140 -4.245 -13.945 1.00 88.56 73 VAL A O 1
ATOM 574 N N . LEU A 1 74 ? -3.256 -3.894 -12.024 1.00 91.06 74 LEU A N 1
ATOM 575 C CA . LEU A 1 74 ? -2.943 -2.472 -11.927 1.00 91.06 74 LEU A CA 1
ATOM 576 C C . LEU A 1 74 ? -1.428 -2.227 -11.903 1.00 91.06 74 LEU A C 1
ATOM 578 O O . LEU A 1 74 ? -0.926 -1.410 -12.674 1.00 91.06 74 LEU A O 1
ATOM 582 N N . LEU A 1 75 ? -0.691 -2.959 -11.062 1.00 87.69 75 LEU A N 1
ATOM 583 C CA . LEU A 1 75 ? 0.767 -2.849 -10.968 1.00 87.69 75 LEU A CA 1
ATOM 584 C C . LEU A 1 75 ? 1.459 -3.255 -12.270 1.00 87.69 75 LEU A C 1
ATOM 586 O O . LEU A 1 75 ? 2.428 -2.612 -12.670 1.00 87.69 75 LEU A O 1
ATOM 590 N N . THR A 1 76 ? 0.951 -4.282 -12.952 1.00 86.12 76 THR A N 1
ATOM 591 C CA . THR A 1 76 ? 1.487 -4.724 -14.245 1.00 86.12 76 THR A CA 1
ATOM 592 C C . THR A 1 76 ? 1.296 -3.647 -15.306 1.00 86.12 76 THR A C 1
ATOM 594 O O . THR A 1 76 ? 2.264 -3.246 -15.949 1.00 86.12 76 THR A O 1
ATOM 597 N N . LEU A 1 77 ? 0.076 -3.125 -15.458 1.00 88.38 77 LEU A N 1
ATOM 598 C CA . LEU A 1 77 ? -0.229 -2.072 -16.430 1.00 88.38 77 LEU A CA 1
ATOM 599 C C . LEU A 1 77 ? 0.562 -0.794 -16.146 1.00 88.38 77 LEU A C 1
ATOM 601 O O . LEU A 1 77 ? 1.124 -0.204 -17.067 1.00 88.38 77 LEU A O 1
ATOM 605 N N . TRP A 1 78 ? 0.668 -0.397 -14.877 1.00 87.62 78 TRP A N 1
ATOM 606 C CA . TRP A 1 78 ? 1.449 0.771 -14.483 1.00 87.62 78 TRP A CA 1
ATOM 607 C C . TRP A 1 78 ? 2.945 0.571 -14.762 1.00 87.62 78 TRP A C 1
ATOM 609 O O . TRP A 1 78 ? 3.575 1.442 -15.367 1.00 87.62 78 TRP A O 1
ATOM 619 N N . SER A 1 79 ? 3.509 -0.587 -14.405 1.00 83.81 79 SER A N 1
ATOM 620 C CA . SER A 1 79 ? 4.910 -0.920 -14.693 1.00 83.81 79 SER A CA 1
ATOM 621 C C . SER A 1 79 ? 5.195 -0.951 -16.196 1.00 83.81 79 SER A C 1
ATOM 623 O O . SER A 1 79 ? 6.251 -0.484 -16.619 1.00 83.81 79 SER A O 1
ATOM 625 N N . LEU A 1 80 ? 4.268 -1.467 -17.006 1.00 84.12 80 LEU A N 1
ATOM 626 C CA . LEU A 1 80 ? 4.389 -1.461 -18.461 1.00 84.12 80 LEU A CA 1
ATOM 627 C C . LEU A 1 80 ? 4.357 -0.035 -19.017 1.00 84.12 80 LEU A C 1
ATOM 629 O O . LEU A 1 80 ? 5.208 0.321 -19.826 1.00 84.12 80 LEU A O 1
ATOM 633 N N . ALA A 1 81 ? 3.413 0.790 -18.569 1.00 81.94 81 ALA A N 1
ATOM 634 C CA . ALA A 1 81 ? 3.210 2.134 -19.099 1.00 81.94 81 ALA A CA 1
ATOM 635 C C . ALA A 1 81 ? 4.334 3.122 -18.727 1.00 81.94 81 ALA A C 1
ATOM 637 O O . ALA A 1 81 ? 4.617 4.042 -19.494 1.00 81.94 81 ALA A O 1
ATOM 638 N N . THR A 1 82 ? 4.980 2.918 -17.576 1.00 81.38 82 THR A N 1
ATOM 639 C CA . THR A 1 82 ? 6.090 3.751 -17.078 1.00 81.38 82 THR A CA 1
ATOM 640 C C . THR A 1 82 ? 7.441 3.135 -17.445 1.00 81.38 82 THR A C 1
ATOM 642 O O . THR A 1 82 ? 8.041 3.498 -18.451 1.00 81.38 82 THR A O 1
ATOM 645 N N . ALA A 1 83 ? 7.875 2.111 -16.708 1.00 74.88 83 ALA A N 1
ATOM 646 C CA . ALA A 1 83 ? 9.227 1.563 -16.792 1.00 74.88 83 ALA A CA 1
ATOM 647 C C . ALA A 1 83 ? 9.578 0.876 -18.127 1.00 74.88 83 ALA A C 1
ATOM 649 O O . ALA A 1 83 ? 10.733 0.927 -18.562 1.00 74.88 83 ALA A O 1
ATOM 650 N N . LYS A 1 84 ? 8.610 0.204 -18.773 1.00 75.00 84 LYS A N 1
ATOM 651 C CA . LYS A 1 84 ? 8.893 -0.661 -19.938 1.00 75.00 84 LYS A CA 1
ATOM 652 C C . LYS A 1 84 ? 8.650 0.024 -21.281 1.00 75.00 84 LYS A C 1
ATOM 654 O O . LYS A 1 84 ? 9.523 0.004 -22.146 1.00 75.00 84 LYS A O 1
ATOM 659 N N . PHE A 1 85 ? 7.478 0.626 -21.470 1.00 74.50 85 PHE A N 1
ATOM 660 C CA . PHE A 1 85 ? 7.112 1.282 -22.727 1.00 74.50 85 PHE A CA 1
ATOM 661 C C . PHE A 1 85 ? 7.388 2.791 -22.734 1.00 74.50 85 PHE A C 1
ATOM 663 O O . PHE A 1 85 ? 7.294 3.386 -23.804 1.00 74.50 85 PHE A O 1
ATOM 670 N N . ASN A 1 86 ? 7.750 3.397 -21.590 1.00 75.38 86 ASN A N 1
ATOM 671 C CA . ASN A 1 86 ? 8.024 4.836 -21.450 1.00 75.38 86 ASN A CA 1
ATOM 672 C C . ASN A 1 86 ? 6.925 5.714 -22.086 1.00 75.38 86 ASN A C 1
ATOM 674 O O . ASN A 1 86 ? 7.194 6.725 -22.732 1.00 75.38 86 ASN A O 1
ATOM 678 N N . VAL A 1 87 ? 5.670 5.269 -21.967 1.00 74.62 87 VAL A N 1
ATOM 679 C CA . VAL A 1 87 ? 4.498 5.970 -22.515 1.00 74.62 87 VAL A CA 1
ATOM 680 C C . VAL A 1 87 ? 4.145 7.149 -21.616 1.00 74.62 87 VAL A C 1
ATOM 682 O O . VAL A 1 87 ? 3.727 8.202 -22.094 1.00 74.62 87 VAL A O 1
ATOM 685 N N . LEU A 1 88 ? 4.314 6.972 -20.304 1.00 72.88 88 LEU A N 1
ATOM 686 C CA . LEU A 1 88 ? 4.074 7.996 -19.300 1.00 72.88 88 LEU A CA 1
ATOM 687 C C . LEU A 1 88 ? 5.402 8.619 -18.872 1.00 72.88 88 LEU A C 1
ATOM 689 O O . LEU A 1 88 ? 6.387 7.923 -18.659 1.00 72.88 88 LEU A O 1
ATOM 693 N N . ASN A 1 89 ? 5.408 9.943 -18.718 1.00 74.38 89 ASN A N 1
ATOM 694 C CA . ASN A 1 89 ? 6.593 10.678 -18.298 1.00 74.38 89 ASN A CA 1
ATOM 695 C C . ASN A 1 89 ? 6.998 10.278 -16.870 1.00 74.38 89 ASN A C 1
ATOM 697 O O . ASN A 1 89 ? 6.274 10.582 -15.919 1.00 74.38 89 ASN A O 1
ATOM 701 N N . ASP A 1 90 ? 8.182 9.683 -16.727 1.00 70.56 90 ASP A N 1
ATOM 702 C CA . ASP A 1 90 ? 8.758 9.219 -15.455 1.00 70.56 90 ASP A CA 1
ATOM 703 C C . ASP A 1 90 ? 8.879 10.299 -14.361 1.00 70.56 90 ASP A C 1
ATOM 705 O O . ASP A 1 90 ? 9.036 9.973 -13.181 1.00 70.56 90 ASP A O 1
ATOM 709 N N . LEU A 1 91 ? 8.846 11.593 -14.714 1.00 70.19 91 LEU A N 1
ATOM 710 C CA . LEU A 1 91 ? 8.817 12.692 -13.739 1.00 70.19 91 LEU A CA 1
ATOM 711 C C . LEU A 1 91 ? 7.447 12.856 -13.085 1.00 70.19 91 LEU A C 1
ATOM 713 O O . LEU A 1 91 ? 7.381 13.175 -11.901 1.00 70.19 91 LEU A O 1
ATOM 717 N N . LEU A 1 92 ? 6.376 12.668 -13.855 1.00 77.56 92 LEU A N 1
ATOM 718 C CA . LEU A 1 92 ? 5.001 12.819 -13.379 1.00 77.56 92 LEU A CA 1
ATOM 719 C C . LEU A 1 92 ? 4.463 11.501 -12.820 1.00 77.56 92 LEU A C 1
ATOM 721 O O . LEU A 1 92 ? 3.730 11.497 -11.835 1.00 77.56 92 LEU A O 1
ATOM 725 N N . PHE A 1 93 ? 4.859 10.386 -13.431 1.00 80.94 93 PHE A N 1
ATOM 726 C CA . PHE A 1 93 ? 4.408 9.046 -13.089 1.00 80.94 93 PHE A CA 1
ATOM 727 C C . PHE A 1 93 ? 5.623 8.152 -12.845 1.00 80.94 93 PHE A C 1
ATOM 729 O O . PHE A 1 93 ? 6.042 7.426 -13.745 1.00 80.94 93 PHE A O 1
ATOM 736 N N . PRO A 1 94 ? 6.219 8.203 -11.641 1.00 83.19 94 PRO A N 1
ATOM 737 C CA . PRO A 1 94 ? 7.320 7.314 -11.309 1.00 83.19 94 PRO A CA 1
ATOM 738 C C . PRO A 1 94 ? 6.872 5.853 -11.396 1.00 83.19 94 PRO A C 1
ATOM 740 O O . PRO A 1 94 ? 5.714 5.523 -11.126 1.00 83.19 94 PRO A O 1
ATOM 743 N N . ALA A 1 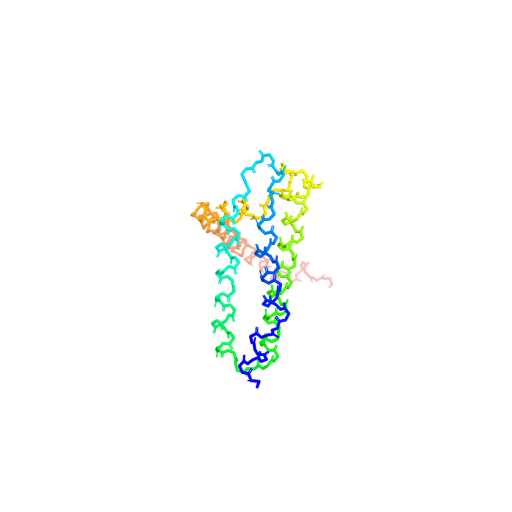95 ? 7.811 4.969 -11.732 1.00 86.62 95 ALA A N 1
ATOM 744 C CA . ALA A 1 95 ? 7.563 3.537 -11.718 1.00 86.62 95 ALA A CA 1
ATOM 745 C C . ALA A 1 95 ? 7.081 3.074 -10.330 1.00 86.62 95 ALA A C 1
ATOM 747 O O . ALA A 1 95 ? 7.560 3.582 -9.305 1.00 86.62 95 ALA A O 1
ATOM 748 N N . PRO A 1 96 ? 6.192 2.068 -10.262 1.00 85.69 96 PRO A N 1
ATOM 749 C CA . PRO A 1 96 ? 5.637 1.616 -8.991 1.00 85.69 96 PRO A CA 1
ATOM 750 C C . PRO A 1 96 ? 6.719 1.140 -8.008 1.00 85.69 96 PRO A C 1
ATOM 752 O O . PRO A 1 96 ? 6.548 1.269 -6.801 1.00 85.69 96 PRO A O 1
ATOM 755 N N . GLY A 1 97 ? 7.866 0.648 -8.491 1.00 85.62 97 GLY A N 1
ATOM 756 C CA . GLY A 1 97 ? 8.970 0.208 -7.630 1.00 85.62 97 GLY A CA 1
ATOM 757 C C 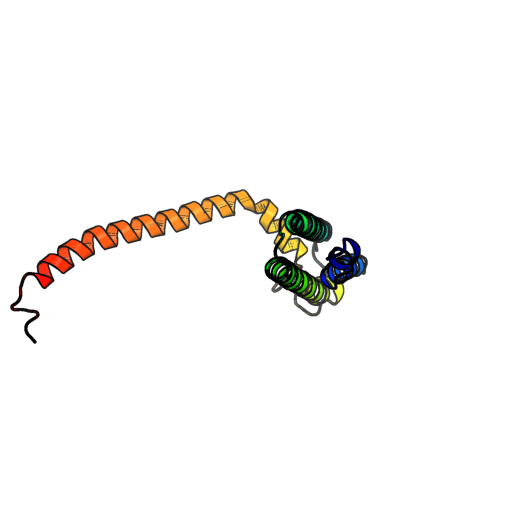. GLY A 1 97 ? 9.653 1.330 -6.895 1.00 85.62 97 GLY A C 1
ATOM 758 O O . GLY A 1 97 ? 9.930 1.204 -5.705 1.00 85.62 97 GLY A O 1
ATOM 759 N N . LYS A 1 98 ? 9.820 2.463 -7.569 1.00 86.62 98 LYS A N 1
ATOM 760 C CA . LYS A 1 98 ? 10.313 3.682 -6.947 1.00 86.62 98 LYS A CA 1
ATOM 761 C C . LYS A 1 98 ? 9.363 4.179 -5.862 1.00 86.62 98 LYS A C 1
ATOM 763 O O . LYS A 1 98 ? 9.813 4.569 -4.791 1.00 86.62 98 LYS A O 1
ATOM 768 N N . VAL A 1 99 ? 8.055 4.122 -6.116 1.00 88.00 99 VAL A N 1
ATOM 769 C CA . VAL A 1 99 ? 7.039 4.502 -5.125 1.00 88.00 99 VAL A CA 1
ATOM 770 C C . VAL A 1 99 ? 7.126 3.594 -3.897 1.00 88.00 99 VAL A C 1
ATOM 772 O O . VAL A 1 99 ? 7.243 4.089 -2.780 1.00 88.00 99 VAL A O 1
ATOM 775 N N . LEU A 1 100 ? 7.145 2.274 -4.093 1.00 88.19 100 LEU A N 1
ATOM 776 C CA . LEU A 1 100 ? 7.259 1.302 -3.000 1.00 88.19 100 LEU A CA 1
ATOM 777 C C . LEU A 1 100 ? 8.559 1.459 -2.203 1.00 88.19 100 LEU A C 1
ATOM 779 O O . LEU A 1 100 ? 8.540 1.362 -0.976 1.00 88.19 100 LEU A O 1
ATOM 783 N N . HIS A 1 101 ? 9.672 1.730 -2.884 1.00 89.12 101 HIS A N 1
ATOM 784 C CA . HIS A 1 101 ? 10.951 1.991 -2.235 1.00 89.12 101 HIS A CA 1
ATOM 785 C C . HIS A 1 101 ? 10.889 3.251 -1.362 1.00 89.12 101 HIS A C 1
ATOM 787 O O . HIS A 1 101 ? 11.232 3.187 -0.182 1.00 89.12 101 HIS A O 1
ATOM 793 N N . GLN A 1 102 ? 10.346 4.351 -1.896 1.00 88.44 102 GLN A N 1
ATOM 794 C CA . GLN A 1 102 ? 10.168 5.599 -1.150 1.00 88.44 102 GLN A CA 1
ATOM 795 C C . GLN A 1 102 ? 9.290 5.399 0.091 1.00 88.44 102 GLN A C 1
ATOM 797 O O . GLN A 1 102 ? 9.609 5.904 1.163 1.00 88.44 102 GLN A O 1
ATOM 802 N N . PHE A 1 103 ? 8.203 4.628 -0.025 1.00 87.44 103 PHE A N 1
ATOM 803 C CA . PHE A 1 103 ? 7.343 4.303 1.117 1.00 87.44 103 PHE A CA 1
ATOM 804 C C . PHE A 1 103 ? 8.097 3.554 2.225 1.00 87.44 103 PHE A C 1
ATOM 806 O O . PHE A 1 103 ? 7.860 3.809 3.407 1.00 87.44 103 PHE A O 1
ATOM 813 N N . ALA A 1 104 ? 8.997 2.637 1.861 1.00 88.50 104 ALA A N 1
ATOM 814 C CA . ALA A 1 104 ? 9.803 1.892 2.825 1.00 88.50 104 ALA A CA 1
ATOM 815 C C . ALA A 1 104 ? 10.882 2.766 3.492 1.00 88.50 104 ALA A C 1
ATOM 817 O O . ALA A 1 104 ? 11.161 2.610 4.689 1.00 88.50 104 ALA A O 1
ATOM 818 N N . GLU A 1 105 ? 11.470 3.688 2.731 1.00 91.19 105 GLU A N 1
ATOM 819 C CA . GLU A 1 105 ? 12.507 4.607 3.198 1.00 91.19 105 GLU A CA 1
ATOM 820 C C . GLU A 1 105 ? 11.930 5.685 4.129 1.00 91.19 105 GLU A C 1
ATOM 822 O O . GLU A 1 105 ? 12.405 5.870 5.250 1.00 91.19 105 GLU A O 1
ATOM 827 N N . ASP A 1 106 ? 10.823 6.317 3.734 1.00 92.62 106 ASP A N 1
ATOM 828 C CA . ASP A 1 106 ? 10.180 7.397 4.490 1.00 92.62 106 ASP A CA 1
ATOM 829 C C . ASP A 1 106 ? 9.188 6.907 5.558 1.00 92.62 106 ASP A C 1
ATOM 831 O O . ASP A 1 106 ? 8.457 7.715 6.140 1.00 92.62 106 ASP A O 1
ATOM 835 N N . ARG A 1 107 ? 9.168 5.606 5.880 1.00 90.50 107 ARG A N 1
ATOM 836 C CA . ARG A 1 107 ? 8.230 5.002 6.850 1.00 90.50 107 ARG A CA 1
ATOM 837 C C . ARG A 1 107 ? 8.138 5.781 8.171 1.00 90.50 107 ARG A C 1
ATOM 839 O O . ARG A 1 107 ? 7.052 5.976 8.710 1.00 90.50 107 ARG A O 1
ATOM 846 N N . GLU A 1 108 ? 9.270 6.260 8.685 1.00 92.62 108 GLU A N 1
ATOM 847 C CA . GLU A 1 108 ? 9.340 6.973 9.964 1.00 92.62 108 GLU A CA 1
ATOM 848 C C . GLU A 1 108 ? 8.719 8.363 9.852 1.00 92.62 108 GLU A C 1
ATOM 850 O O . GLU A 1 108 ? 7.888 8.740 10.681 1.00 92.62 108 GLU A O 1
ATOM 855 N N . LYS A 1 109 ? 9.043 9.092 8.779 1.00 93.75 109 LYS A N 1
ATOM 856 C CA . LYS A 1 109 ? 8.450 10.402 8.490 1.00 93.75 109 LYS A CA 1
ATOM 857 C C . LYS A 1 109 ? 6.944 10.288 8.284 1.00 93.75 109 LYS A C 1
ATOM 859 O O . LYS A 1 109 ? 6.200 11.108 8.812 1.00 93.75 109 LYS A O 1
ATOM 864 N N . ILE A 1 110 ? 6.487 9.255 7.573 1.00 92.31 110 ILE A N 1
ATOM 865 C CA . ILE A 1 110 ? 5.061 8.984 7.362 1.00 92.31 110 ILE A CA 1
ATOM 866 C C . ILE A 1 110 ? 4.356 8.807 8.709 1.00 92.31 110 ILE A C 1
ATOM 868 O O . ILE A 1 110 ? 3.352 9.469 8.963 1.00 92.31 110 ILE A O 1
ATOM 872 N N . ILE A 1 111 ? 4.900 7.980 9.606 1.00 93.56 111 ILE A N 1
ATOM 873 C CA . ILE A 1 111 ? 4.307 7.754 10.932 1.00 93.56 111 ILE A CA 1
ATOM 874 C C . ILE A 1 111 ? 4.288 9.044 11.762 1.00 93.56 111 ILE A C 1
ATOM 876 O O . ILE A 1 111 ? 3.283 9.335 12.415 1.00 93.56 111 ILE A O 1
ATOM 880 N N . ILE A 1 112 ? 5.372 9.824 11.744 1.00 96.25 112 ILE A N 1
ATOM 881 C CA . ILE A 1 112 ? 5.443 11.113 12.448 1.00 96.25 112 ILE A CA 1
ATOM 882 C C . ILE A 1 112 ? 4.373 12.070 11.917 1.00 96.25 112 ILE A C 1
ATOM 884 O O . ILE A 1 112 ? 3.635 12.664 12.705 1.00 96.25 112 ILE A O 1
ATOM 888 N N . ASN A 1 113 ? 4.239 12.172 10.597 1.00 94.94 113 ASN A N 1
ATOM 889 C CA . ASN A 1 113 ? 3.261 13.044 9.959 1.00 94.94 113 ASN A CA 1
ATOM 890 C C . ASN A 1 113 ? 1.826 12.599 10.257 1.00 94.94 113 ASN A C 1
ATOM 892 O O . ASN A 1 113 ? 1.012 13.436 10.631 1.00 94.94 113 ASN A O 1
ATOM 896 N N . ILE A 1 114 ? 1.526 11.297 10.205 1.00 95.44 114 ILE A N 1
ATOM 897 C CA . ILE A 1 114 ? 0.207 10.762 10.584 1.00 95.44 114 ILE A CA 1
ATOM 898 C C . ILE A 1 114 ? -0.126 11.129 12.032 1.00 95.44 114 ILE A C 1
ATOM 900 O O . ILE A 1 114 ? -1.213 11.641 12.304 1.00 95.44 114 ILE A O 1
ATOM 904 N N . LYS A 1 115 ? 0.811 10.911 12.965 1.00 96.50 115 LYS A N 1
ATOM 905 C CA . LYS A 1 115 ? 0.621 11.267 14.380 1.00 96.50 115 LYS A CA 1
ATOM 906 C C . LYS A 1 115 ? 0.400 12.766 14.560 1.00 96.50 115 LYS A C 1
ATOM 908 O O . LYS A 1 115 ? -0.475 13.159 15.327 1.00 96.50 115 LYS A O 1
ATOM 913 N N . SER A 1 116 ? 1.179 13.587 13.860 1.00 96.88 116 SER A N 1
ATOM 914 C CA . SER A 1 116 ? 1.076 15.044 13.918 1.00 96.88 116 SER A CA 1
ATOM 915 C C . SER A 1 116 ? -0.277 15.527 13.397 1.00 96.88 116 SER A C 1
ATOM 917 O O . SER A 1 116 ? -1.006 16.200 14.124 1.00 96.88 116 SER A O 1
ATOM 919 N N . SER A 1 117 ? -0.665 15.114 12.187 1.00 96.94 117 SER A N 1
ATOM 920 C CA . SER A 1 117 ? -1.941 15.486 11.571 1.00 96.94 117 SER A CA 1
ATOM 921 C C . SER A 1 117 ? -3.126 15.045 12.422 1.00 96.94 117 SER A C 1
ATOM 923 O O . SER A 1 117 ? -3.973 15.871 12.753 1.00 96.94 117 SER A O 1
ATOM 925 N N . LEU A 1 118 ? -3.152 13.781 12.857 1.00 97.25 118 LEU A N 1
ATOM 926 C CA . LEU A 1 118 ? -4.218 13.275 13.720 1.00 97.25 118 LEU A CA 1
ATOM 927 C C . LEU A 1 118 ? -4.262 14.028 15.057 1.00 97.25 118 LEU A C 1
ATOM 929 O O . LEU A 1 118 ? -5.338 14.386 15.532 1.00 97.25 118 LEU A O 1
ATOM 933 N N . GLY A 1 119 ? -3.099 14.320 15.643 1.00 97.06 119 GLY A N 1
ATOM 934 C CA . GLY A 1 119 ? -2.990 15.099 16.872 1.00 97.06 119 GLY A CA 1
ATOM 935 C C . GLY A 1 119 ? -3.542 16.519 16.726 1.00 97.06 119 GLY A C 1
ATOM 936 O O . GLY A 1 119 ? -4.253 16.986 17.616 1.00 97.06 119 GLY A O 1
ATOM 937 N N . ILE A 1 120 ? -3.261 17.196 15.610 1.00 97.62 120 ILE A N 1
ATOM 938 C CA . ILE A 1 120 ? -3.815 18.523 15.304 1.00 97.62 120 ILE A CA 1
ATOM 939 C C . ILE A 1 120 ? -5.335 18.437 15.143 1.00 97.62 120 ILE A C 1
ATOM 941 O O . ILE A 1 120 ? -6.051 19.229 15.756 1.00 97.62 120 ILE A O 1
ATOM 945 N N . THR A 1 121 ? -5.839 17.457 14.387 1.00 97.81 121 THR A N 1
ATOM 946 C CA . THR A 1 121 ? -7.281 17.260 14.180 1.00 97.81 121 THR A CA 1
ATOM 947 C C . THR A 1 121 ? -8.014 17.017 15.494 1.00 97.81 121 THR A C 1
ATOM 949 O O . THR A 1 121 ? -9.026 17.664 15.752 1.00 97.81 121 THR A O 1
ATOM 952 N N . VAL A 1 122 ? -7.496 16.139 16.358 1.00 98.19 122 VAL A N 1
ATOM 953 C CA . VAL A 1 122 ? -8.113 15.845 17.661 1.00 98.19 122 VAL A CA 1
ATOM 954 C C . VAL A 1 122 ? -8.114 17.082 18.557 1.00 98.19 122 VAL A C 1
ATOM 956 O O . VAL A 1 122 ? -9.142 17.406 19.145 1.00 98.19 122 VAL A O 1
ATOM 959 N N . LYS A 1 123 ? -6.999 17.818 18.638 1.00 97.81 123 LYS A N 1
ATOM 960 C CA . LYS A 1 123 ? -6.928 19.058 19.431 1.00 97.81 123 LYS A CA 1
ATOM 961 C C . LYS A 1 123 ? -7.902 20.118 18.918 1.00 97.81 123 LYS A C 1
ATOM 963 O O . LYS A 1 123 ? -8.605 20.727 19.719 1.00 97.81 123 LYS A O 1
ATOM 968 N N . GLY A 1 124 ? -7.962 20.309 17.600 1.00 97.88 124 GLY A N 1
ATOM 969 C CA . GLY A 1 124 ? -8.895 21.236 16.962 1.00 97.88 124 GLY A CA 1
ATOM 970 C C . GLY A 1 124 ? -10.350 20.855 17.225 1.00 97.88 124 GLY A C 1
ATOM 971 O O . GLY A 1 124 ? -11.141 21.708 17.617 1.00 97.88 124 GLY A O 1
ATOM 972 N N . PHE A 1 125 ? -10.685 19.568 17.102 1.00 97.81 125 PHE A N 1
ATOM 973 C CA . PHE A 1 125 ? -12.015 19.049 17.416 1.00 97.81 125 PHE A CA 1
ATOM 974 C C . PHE A 1 125 ? -12.394 19.276 18.883 1.00 97.81 125 PHE A C 1
ATOM 976 O O . PHE A 1 125 ? -13.484 19.765 19.158 1.00 97.81 125 PHE A O 1
ATOM 983 N N . LEU A 1 126 ? -11.499 18.970 19.827 1.00 98.12 126 LEU A N 1
ATOM 984 C CA . LEU A 1 126 ? -11.766 19.151 21.255 1.00 98.12 126 LEU A CA 1
ATOM 985 C C . LEU A 1 126 ? -11.955 20.624 21.624 1.00 98.12 126 LEU A C 1
ATOM 987 O O . LEU A 1 126 ? -12.872 20.940 22.376 1.00 98.12 126 LEU A O 1
ATOM 991 N N . LEU A 1 127 ? -11.136 21.525 21.074 1.00 97.62 127 LEU A N 1
ATOM 992 C CA . LEU A 1 127 ? -11.314 22.968 21.257 1.00 97.62 127 LEU A CA 1
ATOM 993 C C . LEU A 1 127 ? -12.643 23.451 20.673 1.00 97.62 127 LEU A C 1
ATOM 995 O O . LEU A 1 127 ? -13.373 24.185 21.337 1.00 97.62 127 LEU A O 1
ATOM 999 N N . ALA A 1 128 ? -12.977 23.009 19.460 1.00 97.62 128 ALA A N 1
ATOM 1000 C CA . ALA A 1 128 ? -14.242 23.344 18.823 1.00 97.62 128 ALA A CA 1
ATOM 1001 C C . ALA A 1 128 ? -15.430 22.835 19.646 1.00 97.62 128 ALA A C 1
ATOM 1003 O O . ALA A 1 128 ? -16.359 23.594 19.886 1.00 97.62 128 ALA A O 1
ATOM 1004 N N . ALA A 1 129 ? -15.387 21.597 20.139 1.00 97.38 129 ALA A N 1
ATOM 1005 C CA . ALA A 1 129 ? -16.431 21.033 20.989 1.00 97.38 129 ALA A CA 1
ATOM 1006 C C . ALA A 1 129 ? -16.554 21.797 22.316 1.00 97.38 129 ALA A C 1
ATOM 1008 O O . ALA A 1 129 ? -17.655 22.184 22.704 1.00 97.38 129 ALA A O 1
ATOM 1009 N N . ALA A 1 130 ? -15.428 22.077 22.978 1.00 97.25 130 ALA A N 1
ATOM 1010 C CA . ALA A 1 130 ? -15.397 22.814 24.238 1.00 97.25 130 ALA A CA 1
ATOM 1011 C C . ALA A 1 130 ? -15.923 24.251 24.106 1.00 97.25 130 ALA A C 1
ATOM 1013 O O . ALA A 1 130 ? -16.469 24.775 25.069 1.00 97.25 130 ALA A O 1
ATOM 1014 N N . ALA A 1 131 ? -15.788 24.883 22.937 1.00 96.31 131 ALA A N 1
ATOM 1015 C CA . ALA A 1 131 ? -16.335 26.214 22.682 1.00 96.31 131 ALA A CA 1
ATOM 1016 C C . ALA A 1 131 ? -17.788 26.173 22.175 1.00 96.31 131 ALA A C 1
ATOM 1018 O O . ALA A 1 131 ? -18.652 26.887 22.684 1.00 96.31 131 ALA A O 1
ATOM 1019 N N . ALA A 1 132 ? -18.077 25.330 21.183 1.00 95.38 132 ALA A N 1
ATOM 1020 C CA . ALA A 1 132 ? -19.367 25.284 20.503 1.00 95.38 132 ALA A CA 1
ATOM 1021 C C . ALA A 1 132 ? -20.477 24.696 21.378 1.00 95.38 132 ALA A C 1
ATOM 1023 O O . ALA A 1 132 ? -21.607 25.167 21.294 1.00 95.38 132 ALA A O 1
ATOM 1024 N N . ILE A 1 133 ? -20.182 23.706 22.230 1.00 94.94 133 ILE A N 1
ATOM 1025 C CA . ILE A 1 133 ? -21.201 23.090 23.093 1.00 94.94 133 ILE A CA 1
ATOM 1026 C C . ILE A 1 133 ? -21.733 24.102 24.122 1.00 94.94 133 ILE A C 1
ATOM 1028 O O . ILE A 1 133 ? -22.949 24.301 24.151 1.00 94.94 133 ILE A O 1
ATOM 1032 N N . PRO A 1 134 ? -20.899 24.806 24.920 1.00 94.19 134 PRO A N 1
ATOM 1033 C CA . PRO A 1 134 ? -21.401 25.816 25.850 1.00 94.19 134 PRO A CA 1
ATOM 1034 C C . PRO A 1 134 ? -22.100 26.982 25.152 1.00 94.19 134 PRO A C 1
ATOM 1036 O O . PRO A 1 134 ? -23.165 27.402 25.598 1.00 94.19 134 PRO A O 1
ATOM 1039 N N . LEU A 1 135 ? -21.540 27.488 24.046 1.00 92.06 135 LEU A N 1
ATOM 1040 C CA . LEU A 1 135 ? -22.153 28.587 23.293 1.00 92.06 135 LEU A CA 1
ATOM 1041 C C . LEU A 1 135 ? -23.497 28.176 22.679 1.00 92.06 135 LEU A C 1
ATOM 1043 O O . LEU A 1 135 ? -24.466 28.926 22.768 1.00 92.06 135 LEU A O 1
ATOM 1047 N N . GLY A 1 136 ? -23.576 26.976 22.105 1.00 90.75 136 GLY A N 1
ATOM 1048 C CA . GLY A 1 136 ? -24.809 26.417 21.556 1.00 90.75 136 GLY A CA 1
ATOM 1049 C C . GLY A 1 136 ? -25.875 26.197 22.628 1.00 90.75 136 GLY A C 1
ATOM 1050 O O . GLY A 1 136 ? -27.030 26.555 22.414 1.00 90.75 136 GLY A O 1
ATOM 1051 N N . LEU A 1 137 ? -25.490 25.690 23.805 1.00 89.56 137 LEU A N 1
ATOM 1052 C CA . LEU A 1 137 ? -26.386 25.559 24.960 1.00 89.56 137 LEU A CA 1
ATOM 1053 C C . LEU A 1 137 ? -26.883 26.925 25.448 1.00 89.56 137 LEU A C 1
ATOM 1055 O O . LEU A 1 137 ? -28.076 27.080 25.689 1.00 89.56 137 LEU A O 1
ATOM 1059 N N . PHE A 1 138 ? -26.003 27.924 25.555 1.00 87.00 138 PHE A N 1
ATOM 1060 C CA . PHE A 1 138 ? -26.377 29.270 25.999 1.00 87.00 138 PHE A CA 1
ATOM 1061 C C . PHE A 1 138 ? -27.348 29.954 25.026 1.00 87.00 138 PHE A C 1
ATOM 1063 O O . PHE A 1 138 ? -28.343 30.542 25.450 1.00 87.00 138 PHE A O 1
ATOM 1070 N N . LEU A 1 139 ? -27.099 29.836 23.718 1.00 84.25 139 LEU A N 1
ATOM 1071 C CA . LEU A 1 139 ? -27.990 30.359 22.679 1.00 84.25 139 LEU A CA 1
ATOM 1072 C C . LEU A 1 139 ? -29.325 29.598 22.622 1.00 84.25 139 LEU A C 1
ATOM 1074 O O . LEU A 1 139 ? -30.371 30.225 22.471 1.00 84.25 139 LEU A O 1
ATOM 1078 N N . GLY A 1 140 ? -29.303 28.271 22.777 1.00 78.81 140 GLY A N 1
ATOM 1079 C CA . GLY A 1 140 ? -30.497 27.421 22.744 1.00 78.81 140 GLY A CA 1
ATOM 1080 C C . GLY A 1 140 ? -31.383 27.523 23.991 1.00 78.81 140 GLY A C 1
ATOM 1081 O O . GLY A 1 140 ? -32.591 27.322 23.899 1.00 78.81 140 GLY A O 1
ATOM 1082 N N . TRP A 1 141 ? -30.814 27.873 25.149 1.00 72.38 141 TRP A N 1
ATOM 1083 C CA . TRP A 1 141 ? -31.558 28.047 26.403 1.00 72.38 141 TRP A CA 1
ATOM 1084 C C . TRP A 1 141 ? -32.496 29.261 26.370 1.00 72.38 141 TRP A C 1
ATOM 1086 O O . TRP A 1 141 ? -33.538 29.274 27.027 1.00 72.38 141 TRP A O 1
ATOM 1096 N N . ASN A 1 142 ? -32.163 30.293 25.590 1.00 64.69 142 ASN A N 1
ATOM 1097 C CA . ASN A 1 142 ? -33.013 31.467 25.457 1.00 64.69 142 ASN A CA 1
ATOM 1098 C C . ASN A 1 142 ? -34.115 31.202 24.418 1.00 64.69 142 ASN A C 1
ATOM 1100 O O . ASN A 1 142 ? -34.041 31.646 23.271 1.00 64.69 142 ASN A O 1
ATOM 1104 N N . ALA A 1 143 ? -35.167 30.492 24.840 1.00 58.06 143 ALA A N 1
ATOM 1105 C CA . ALA A 1 143 ? -36.351 30.123 24.050 1.00 58.06 143 ALA A CA 1
ATOM 1106 C C . ALA A 1 143 ? -37.060 31.296 23.326 1.00 58.06 143 ALA A C 1
ATOM 1108 O O . ALA A 1 143 ? -37.983 31.077 22.549 1.00 58.06 143 ALA A O 1
ATOM 1109 N N . ARG A 1 144 ? -36.633 32.549 23.542 1.00 54.94 144 ARG A N 1
ATOM 1110 C CA . ARG A 1 144 ? -37.160 33.754 22.887 1.00 54.94 144 ARG A CA 1
ATOM 1111 C C . ARG A 1 144 ? -36.428 34.160 21.598 1.00 54.94 144 ARG A C 1
ATOM 1113 O O . ARG A 1 144 ? -36.923 35.036 20.900 1.00 54.94 144 ARG A O 1
ATOM 1120 N N . LEU A 1 145 ? -35.282 33.549 21.278 1.00 56.94 145 LEU A N 1
ATOM 1121 C CA . LEU A 1 145 ? -34.564 33.747 20.002 1.00 56.94 145 LEU A CA 1
ATOM 1122 C C . LEU A 1 145 ? -34.763 32.584 19.012 1.00 56.94 145 LEU A C 1
ATOM 1124 O O . LEU A 1 145 ? -34.559 32.767 17.818 1.00 56.94 145 LEU A O 1
ATOM 1128 N N . GLY A 1 146 ? -35.181 31.411 19.501 1.00 56.12 146 GLY A N 1
ATOM 1129 C CA . GLY A 1 146 ? -35.558 30.237 18.700 1.00 56.12 146 GLY A CA 1
ATOM 1130 C C . GLY A 1 146 ? -37.070 30.045 18.532 1.00 56.12 146 GLY A C 1
ATOM 1131 O O . GLY A 1 146 ? -37.496 28.980 18.102 1.00 56.12 146 GLY A O 1
ATOM 1132 N N . GLY A 1 147 ? -37.879 31.040 18.908 1.00 51.44 147 GLY A N 1
ATOM 1133 C CA . GLY A 1 147 ? -39.309 31.075 18.612 1.00 51.44 147 GLY A CA 1
ATOM 1134 C C . GLY A 1 147 ? -39.548 31.653 17.220 1.00 51.44 147 GLY A C 1
ATOM 1135 O O . GLY A 1 147 ? -39.854 32.839 17.104 1.00 51.44 147 GLY A O 1
ATOM 1136 N N . ALA A 1 148 ? -39.362 30.825 16.194 1.00 48.03 148 ALA A N 1
ATOM 1137 C CA . ALA A 1 148 ? -40.031 30.965 14.903 1.00 48.03 148 ALA A CA 1
ATOM 1138 C C . ALA A 1 148 ? -41.118 29.889 14.822 1.00 48.03 148 ALA A C 1
ATOM 1140 O O . ALA A 1 148 ? -40.818 28.742 15.226 1.00 48.03 148 ALA A O 1
#

Sequence (148 aa):
MTLKERLLRVTHLLFVILLLVQLLPDRSAKDVYTGALIAFAVGLEAVTLALSFLIKKKESLTLLLDIVGFIFVLLTLWSLATAKFNVLNDLLFPAPGKVLHQFAEDREKIIINIKSSLGITVKGFLLAAAAAIPLGLFLGWNARLGGA

pLDDT: mean 82.18, std 11.6, range [48.03, 98.19]

Foldseek 3Di:
DDPCVLCPDLLNVLLVVLVVLLPADWPAPDDQQSVLVNVVSVVLVVVLVVVCVVDPDPVVNVVSSVVSSVVSVVLSVLQCCPGNVNVDPCVVRPRVNVVSVVCVVCVVVVVVVVCVVVVVVVVVVVVCCVPCVVVVCVVVVPVVVVPD

Radius of gyration: 24.64 Å; chains: 1; bounding box: 56×62×49 Å

Secondary structure (DSSP, 8-state):
--HHHHHSSHHHHHHHHHHHHHTSPP--SS---HHHHHHHHHHHHHHHHHHHHH---HHHHHHHHHHHHHHHHHHHHHHIIIIIT--S-TTTS--HHHHHHHHHHTHHHHHHHHHHHHHHHHHHHHHHHHHHHHHHHHHHH-TTTS--